Protein AF-X1MEH0-F1 (afdb_monomer_lite)

Secondary structure (DSSP, 8-state):
---HHHIIIIISSSS--TT--S--S-SSS-HHHHHHHHHEEEEEEEEE-SSEEEEEEE-HHHHH-SS-----EEEEEE--S--EEEEEEEEE-HHHHHHHTSHHHHHHHHHHHHHHHTTT-STT---EETTEEPPPP--PPP-BTTTTB--EEEEEEETTEEEEEEES--

Radius of gyration: 21.68 Å; chains: 1; bounding box: 62×46×56 Å

pLDDT: mean 83.17, std 11.79, range [48.69, 96.31]

Structure (mmCIF, N/CA/C/O backbone):
data_AF-X1MEH0-F1
#
_entry.id   AF-X1MEH0-F1
#
loop_
_atom_site.group_PDB
_atom_site.id
_atom_site.type_symbol
_atom_site.label_atom_id
_atom_site.label_alt_id
_atom_site.label_comp_id
_atom_site.label_asym_id
_atom_site.label_entity_id
_atom_site.label_seq_id
_atom_site.pdbx_PDB_ins_code
_atom_site.Cartn_x
_atom_site.Cartn_y
_atom_site.Cartn_z
_atom_site.occupancy
_atom_site.B_iso_or_equiv
_atom_site.auth_seq_id
_atom_site.auth_comp_id
_atom_site.auth_asym_id
_atom_site.auth_atom_id
_atom_site.pdbx_PDB_model_num
ATOM 1 N N . GLY A 1 1 ? 2.519 10.116 8.522 1.00 79.31 1 GLY A N 1
ATOM 2 C CA . GLY A 1 1 ? 1.199 9.503 8.331 1.00 79.31 1 GLY A CA 1
ATOM 3 C C . GLY A 1 1 ? 0.208 10.541 7.875 1.00 79.31 1 GLY A C 1
ATOM 4 O O . GLY A 1 1 ? 0.615 11.622 7.463 1.00 79.31 1 GLY A O 1
ATOM 5 N N . ILE A 1 2 ? -1.065 10.181 7.918 1.00 82.88 2 ILE A N 1
ATOM 6 C CA . ILE A 1 2 ? -2.208 11.027 7.577 1.00 82.88 2 ILE A CA 1
ATOM 7 C C . ILE A 1 2 ? -2.696 11.659 8.878 1.00 82.88 2 ILE A C 1
ATOM 9 O O . ILE A 1 2 ? -2.715 10.971 9.895 1.00 82.88 2 ILE A O 1
ATOM 13 N N . LYS A 1 3 ? -3.081 12.937 8.864 1.00 84.81 3 LYS A N 1
ATOM 14 C CA . LYS A 1 3 ? -3.707 13.560 10.037 1.00 84.81 3 LYS A CA 1
ATOM 15 C C . LYS A 1 3 ? -5.141 13.088 10.192 1.00 84.81 3 LYS A C 1
ATOM 17 O O . LYS A 1 3 ? -5.827 12.867 9.196 1.00 84.81 3 LYS A O 1
ATOM 22 N N . LYS A 1 4 ? -5.626 12.995 11.425 1.00 79.56 4 LYS A N 1
ATOM 23 C CA . LYS A 1 4 ? -6.988 12.535 11.718 1.00 79.56 4 LYS A CA 1
ATOM 24 C C . LYS A 1 4 ? -8.060 13.324 10.956 1.00 79.56 4 LYS A C 1
ATOM 26 O O . LYS A 1 4 ? -9.006 12.737 10.436 1.00 79.56 4 LYS A O 1
ATOM 31 N N . GLU A 1 5 ? -7.912 14.640 10.854 1.00 78.06 5 GLU A N 1
ATOM 32 C CA . GLU A 1 5 ? -8.873 15.511 10.168 1.00 78.06 5 GLU A CA 1
ATOM 33 C C . GLU A 1 5 ? -8.888 15.245 8.655 1.00 78.06 5 GLU A C 1
ATOM 35 O O . GLU A 1 5 ? -9.944 15.226 8.023 1.00 78.06 5 GLU A O 1
ATOM 40 N N . GLU A 1 6 ? -7.723 14.946 8.075 1.00 74.50 6 GLU A N 1
ATOM 41 C CA . GLU A 1 6 ? -7.579 14.678 6.642 1.00 74.50 6 GLU A CA 1
ATOM 42 C C . GLU A 1 6 ? -8.207 13.345 6.221 1.00 74.50 6 GLU A C 1
ATOM 44 O O . GLU A 1 6 ? -8.562 13.162 5.055 1.00 74.50 6 GLU A O 1
ATOM 49 N N . VAL A 1 7 ? -8.381 12.411 7.156 1.00 72.56 7 VAL A N 1
ATOM 50 C CA . VAL A 1 7 ? -8.967 11.091 6.897 1.00 72.56 7 VAL A CA 1
ATOM 51 C C . VAL A 1 7 ? -10.403 11.210 6.389 1.00 72.56 7 VAL A C 1
ATOM 53 O O . VAL A 1 7 ? -10.737 10.635 5.348 1.00 72.56 7 VAL A O 1
ATOM 56 N N . TYR A 1 8 ? -11.243 12.008 7.051 1.00 68.25 8 TYR A N 1
ATOM 57 C CA . TYR A 1 8 ? -12.612 12.242 6.582 1.00 68.25 8 TYR A CA 1
ATOM 58 C C . TYR A 1 8 ? -12.642 13.068 5.297 1.00 68.25 8 TYR A C 1
ATOM 60 O O . TYR A 1 8 ? -13.446 12.799 4.402 1.00 68.25 8 TYR A O 1
ATOM 68 N N . GLU A 1 9 ? -11.741 14.042 5.172 1.00 65.19 9 GLU A N 1
ATOM 69 C CA . GLU A 1 9 ? -11.741 14.973 4.045 1.00 65.19 9 GLU A CA 1
ATOM 70 C C . GLU A 1 9 ? -11.199 14.370 2.740 1.00 65.19 9 GLU A C 1
ATOM 72 O O . GLU A 1 9 ? -11.661 14.754 1.661 1.00 65.19 9 GLU A O 1
ATOM 77 N N . HIS A 1 10 ? -10.264 13.416 2.823 1.00 63.56 10 HIS A N 1
ATOM 78 C CA . HIS A 1 10 ? -9.515 12.899 1.671 1.00 63.56 10 HIS A CA 1
ATOM 79 C C . HIS A 1 10 ? -9.585 11.376 1.518 1.00 63.56 10 HIS A C 1
ATOM 81 O O . HIS A 1 10 ? -9.775 10.884 0.405 1.00 63.56 10 HIS A O 1
ATOM 87 N N . VAL A 1 11 ? -9.449 10.609 2.605 1.00 64.19 11 VAL A N 1
ATOM 88 C CA . VAL A 1 11 ? -9.441 9.134 2.532 1.00 64.19 11 VAL A CA 1
ATOM 89 C C . VAL A 1 11 ? -10.859 8.587 2.391 1.00 64.19 11 VAL A C 1
ATOM 91 O O . VAL A 1 11 ? -11.075 7.640 1.630 1.00 64.19 11 VAL A O 1
ATOM 94 N N . PHE A 1 12 ? -11.846 9.214 3.043 1.00 64.19 12 PHE A N 1
ATOM 95 C CA . PHE A 1 12 ? -13.236 8.739 3.090 1.00 64.19 12 PHE A CA 1
ATOM 96 C C . PHE A 1 12 ? -14.256 9.583 2.317 1.00 64.19 12 PHE A C 1
ATOM 98 O O . PHE A 1 12 ? -15.296 9.055 1.932 1.00 64.19 12 PHE A O 1
ATOM 105 N N . ARG A 1 13 ? -13.884 10.769 1.830 1.00 64.81 13 ARG A N 1
ATOM 106 C CA . ARG A 1 13 ? -14.675 11.498 0.826 1.00 64.81 13 ARG A CA 1
ATOM 107 C C . ARG A 1 13 ? -14.601 10.856 -0.565 1.00 64.81 13 ARG A C 1
ATOM 109 O O . ARG A 1 13 ? -13.533 10.424 -0.994 1.00 64.81 13 ARG A O 1
ATOM 116 N N . PHE A 1 14 ? -15.723 10.751 -1.278 1.00 57.44 14 PHE A N 1
ATOM 117 C CA . PHE A 1 14 ? -15.704 10.367 -2.694 1.00 57.44 14 PHE A CA 1
ATOM 118 C C . PHE A 1 14 ? -15.263 11.549 -3.557 1.00 57.44 14 PHE A C 1
ATOM 120 O O . PHE A 1 14 ? -15.880 12.612 -3.525 1.00 57.44 14 PHE A O 1
ATOM 127 N N . GLY A 1 15 ? -14.222 11.332 -4.362 1.00 52.69 15 GLY A N 1
ATOM 128 C CA . GLY A 1 15 ? -13.643 12.380 -5.194 1.00 52.69 15 GLY A CA 1
ATOM 129 C C . GLY A 1 15 ? -12.708 13.303 -4.414 1.00 52.69 15 GLY A C 1
ATOM 130 O O . GLY A 1 15 ? -12.719 13.359 -3.186 1.00 52.69 15 GLY A O 1
ATOM 131 N N . MET A 1 16 ? -11.869 14.021 -5.152 1.00 57.25 16 MET A N 1
ATOM 132 C CA . MET A 1 16 ? -10.909 14.964 -4.590 1.00 57.25 16 MET A CA 1
ATOM 133 C C . MET A 1 16 ? -11.532 16.372 -4.508 1.00 57.25 16 MET A C 1
ATOM 135 O O . MET A 1 16 ? -12.231 16.770 -5.445 1.00 57.25 16 MET A O 1
ATOM 139 N N . PRO A 1 17 ? -11.301 17.151 -3.433 1.00 59.19 17 PRO A N 1
ATOM 140 C CA . PRO A 1 17 ? -11.680 18.563 -3.396 1.00 59.19 17 PRO A CA 1
ATOM 141 C C . PRO A 1 17 ? -10.981 19.342 -4.522 1.00 59.19 17 PRO A C 1
ATOM 143 O O . PRO A 1 17 ? -9.825 19.064 -4.840 1.00 59.19 17 PRO A O 1
ATOM 146 N N . ALA A 1 18 ? -11.658 20.340 -5.099 1.00 54.00 18 ALA A N 1
ATOM 147 C CA . ALA A 1 18 ? -11.205 21.061 -6.297 1.00 54.00 18 ALA A CA 1
ATOM 148 C C . ALA A 1 18 ? -9.854 21.805 -6.159 1.00 54.00 18 ALA A C 1
ATOM 150 O O . ALA A 1 18 ? -9.284 22.210 -7.169 1.00 54.00 18 ALA A O 1
ATOM 151 N N . GLU A 1 19 ? -9.329 21.987 -4.942 1.00 54.56 19 GLU A N 1
ATOM 152 C CA . GLU A 1 19 ? -8.155 22.829 -4.652 1.00 54.56 19 GLU A CA 1
ATOM 153 C C . GLU A 1 19 ? -6.901 22.064 -4.195 1.00 54.56 19 GLU A C 1
ATOM 155 O O . GLU A 1 19 ? -6.063 22.591 -3.463 1.00 54.56 19 GLU A O 1
ATOM 160 N N . THR A 1 20 ? -6.711 20.822 -4.623 1.00 52.81 20 THR A N 1
ATOM 161 C CA . THR A 1 20 ? -5.464 20.097 -4.324 1.00 52.81 20 THR A CA 1
ATOM 162 C C . THR A 1 20 ? -4.320 20.650 -5.178 1.00 52.81 20 THR A C 1
ATOM 164 O O . THR A 1 20 ? -4.126 20.299 -6.340 1.00 52.81 20 THR A O 1
ATOM 167 N N . LYS A 1 21 ? -3.553 21.575 -4.593 1.00 48.69 21 LYS A N 1
ATOM 168 C CA . LYS A 1 21 ? -2.338 22.145 -5.187 1.00 48.69 21 LYS A CA 1
ATOM 169 C C . LYS A 1 21 ? -1.164 21.187 -4.984 1.00 48.69 21 LYS A C 1
ATOM 171 O O . LYS A 1 21 ? -0.570 21.147 -3.913 1.00 48.69 21 LYS A O 1
ATOM 176 N N . GLY A 1 22 ? -0.795 20.445 -6.024 1.00 55.44 22 GLY A N 1
ATOM 177 C CA . GLY A 1 22 ? 0.426 19.638 -6.034 1.00 55.44 22 GLY A CA 1
ATOM 178 C C . GLY A 1 22 ? 0.536 18.736 -7.261 1.00 55.44 22 GLY A C 1
ATOM 179 O O . GLY A 1 22 ? -0.468 18.330 -7.835 1.00 55.44 22 GLY A O 1
ATOM 180 N N . ARG A 1 23 ? 1.766 18.405 -7.672 1.00 58.09 23 ARG A N 1
ATOM 181 C CA . ARG A 1 23 ? 2.025 17.353 -8.670 1.00 58.09 23 ARG A CA 1
ATOM 182 C C . ARG A 1 23 ? 1.978 15.991 -7.969 1.00 58.09 23 ARG A C 1
ATOM 184 O O . ARG A 1 23 ? 3.020 15.440 -7.629 1.00 58.09 23 ARG A O 1
ATOM 191 N N . THR A 1 24 ? 0.778 15.490 -7.689 1.00 68.50 24 THR A N 1
ATOM 192 C CA . THR A 1 24 ? 0.558 14.173 -7.071 1.00 68.50 24 THR A CA 1
ATOM 193 C C . THR A 1 24 ? 0.039 13.170 -8.104 1.00 68.50 24 THR A C 1
ATOM 195 O O . THR A 1 24 ? -0.583 13.539 -9.096 1.00 68.50 24 THR A O 1
ATOM 198 N N . ILE A 1 25 ? 0.307 11.879 -7.884 1.00 71.69 25 ILE A N 1
ATOM 199 C CA . ILE A 1 25 ? -0.137 10.801 -8.789 1.00 71.69 25 ILE A CA 1
ATOM 200 C C . ILE A 1 25 ? -1.657 10.567 -8.661 1.00 71.69 25 ILE A C 1
ATOM 202 O O . ILE A 1 25 ? -2.337 10.228 -9.629 1.00 71.69 25 ILE A O 1
ATOM 206 N N . GLY A 1 26 ? -2.213 10.750 -7.461 1.00 66.88 26 GLY A N 1
ATOM 207 C CA . GLY A 1 26 ? -3.624 10.508 -7.164 1.00 66.88 26 GLY A CA 1
ATOM 208 C C . GLY A 1 26 ? -4.516 11.700 -7.501 1.00 66.88 26 GLY A C 1
ATOM 209 O O . GLY A 1 26 ? -4.781 12.517 -6.633 1.00 66.88 26 GLY A O 1
ATOM 210 N N . VAL A 1 27 ? -5.028 11.763 -8.732 1.00 63.38 27 VAL A N 1
ATOM 211 C CA . VAL A 1 27 ? -5.852 12.896 -9.208 1.00 63.38 27 VAL A CA 1
ATOM 212 C C . VAL A 1 27 ? -7.342 12.763 -8.850 1.00 63.38 27 VAL A C 1
ATOM 214 O O . VAL A 1 27 ? -8.070 13.746 -8.815 1.00 63.38 27 VAL A O 1
ATOM 217 N N . TYR A 1 28 ? -7.838 11.550 -8.587 1.00 64.25 28 TYR A N 1
ATOM 218 C CA . TYR A 1 28 ? -9.287 11.311 -8.461 1.00 64.25 28 TYR A CA 1
ATOM 219 C C . TYR A 1 28 ? -9.773 10.984 -7.043 1.00 64.25 28 TYR A C 1
ATOM 221 O O . TYR A 1 28 ? -10.978 10.938 -6.822 1.00 64.25 28 TYR A O 1
ATOM 229 N N . GLY A 1 29 ? -8.884 10.692 -6.089 1.00 67.00 29 GLY A N 1
ATOM 230 C CA . GLY A 1 29 ? -9.274 10.367 -4.703 1.00 67.00 29 GLY A CA 1
ATOM 231 C C . GLY A 1 29 ? -10.068 9.060 -4.505 1.00 67.00 29 GLY A C 1
ATOM 232 O O . GLY A 1 29 ? -10.487 8.751 -3.396 1.00 67.00 29 GLY A O 1
ATOM 233 N N . ILE A 1 30 ? -10.281 8.258 -5.557 1.00 75.94 30 ILE A N 1
ATOM 234 C CA . ILE A 1 30 ? -11.054 6.997 -5.487 1.00 75.94 30 ILE A CA 1
ATOM 235 C C . ILE A 1 30 ? -10.200 5.732 -5.631 1.00 75.94 30 ILE A C 1
ATOM 237 O O . ILE A 1 30 ? -10.705 4.628 -5.434 1.00 75.94 30 ILE A O 1
ATOM 241 N N . GLY A 1 31 ? -8.924 5.873 -6.006 1.00 82.25 31 GLY A N 1
ATOM 242 C CA . GLY A 1 31 ? -8.049 4.742 -6.331 1.00 82.25 31 GLY A CA 1
ATOM 243 C C . GLY A 1 31 ? -7.876 3.780 -5.159 1.00 82.25 31 GLY A C 1
ATOM 244 O O . GLY A 1 31 ? -8.110 2.585 -5.316 1.00 82.25 31 GLY A O 1
ATOM 245 N N . LEU A 1 32 ? -7.565 4.324 -3.977 1.00 85.88 32 LEU A N 1
ATOM 246 C CA . LEU A 1 32 ? -7.383 3.534 -2.763 1.00 85.88 32 LEU A CA 1
ATOM 247 C C . LEU A 1 32 ? -8.647 2.740 -2.410 1.00 85.88 32 LEU A C 1
ATOM 249 O O . LEU A 1 32 ? -8.590 1.521 -2.305 1.00 85.88 32 LEU A O 1
ATOM 253 N N . LYS A 1 33 ? -9.796 3.419 -2.308 1.00 83.38 33 LYS A N 1
ATOM 254 C CA . LYS A 1 33 ? -11.090 2.802 -1.970 1.00 83.38 33 LYS A CA 1
ATOM 255 C C . LYS A 1 33 ? -11.446 1.666 -2.927 1.00 83.38 33 LYS A C 1
ATOM 257 O O . LYS A 1 33 ? -11.781 0.565 -2.509 1.00 83.38 33 LYS A O 1
ATOM 262 N N . ARG A 1 34 ? -11.343 1.920 -4.23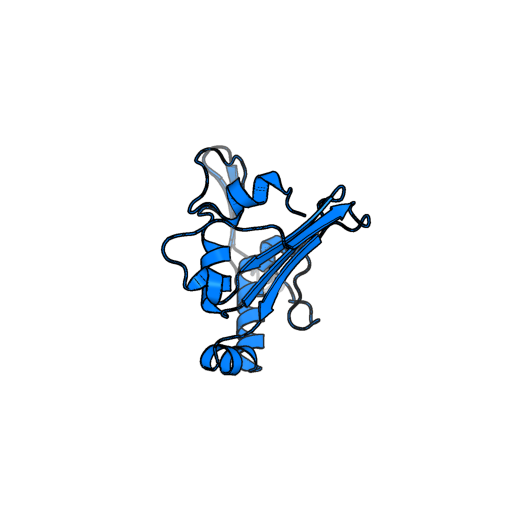7 1.00 84.88 34 ARG A N 1
ATOM 263 C CA . ARG A 1 34 ? -11.656 0.911 -5.258 1.00 84.88 34 ARG A CA 1
ATOM 264 C C . ARG A 1 34 ? -10.736 -0.300 -5.175 1.00 84.88 34 ARG A C 1
ATOM 266 O O . ARG A 1 34 ? -11.179 -1.385 -5.529 1.00 84.88 34 ARG A O 1
ATOM 273 N N . ALA A 1 35 ? -9.480 -0.113 -4.773 1.00 89.56 35 ALA A N 1
ATOM 274 C CA . ALA A 1 35 ? -8.542 -1.211 -4.603 1.00 89.56 35 ALA A CA 1
ATOM 275 C C . ALA A 1 35 ? -8.904 -2.049 -3.370 1.00 89.56 35 ALA A C 1
ATOM 277 O O . ALA A 1 35 ? -9.175 -3.236 -3.515 1.00 89.56 35 ALA A O 1
ATOM 278 N N . ILE A 1 36 ? -8.995 -1.434 -2.187 1.00 91.00 36 ILE A N 1
ATOM 279 C CA . ILE A 1 36 ? -9.230 -2.159 -0.926 1.00 91.00 36 ILE A CA 1
ATOM 280 C C . ILE A 1 36 ? -10.575 -2.902 -0.919 1.00 91.00 36 ILE A C 1
ATOM 282 O O . ILE A 1 36 ? -10.599 -4.081 -0.579 1.00 91.00 36 ILE A O 1
ATOM 286 N N . PHE A 1 37 ? -11.656 -2.288 -1.420 1.00 89.50 37 PHE A N 1
ATOM 287 C CA . PHE A 1 37 ? -12.977 -2.934 -1.501 1.00 89.50 37 PHE A CA 1
ATOM 288 C C . PHE A 1 37 ? -13.058 -4.049 -2.550 1.00 89.50 37 PHE A C 1
ATOM 290 O O . PHE A 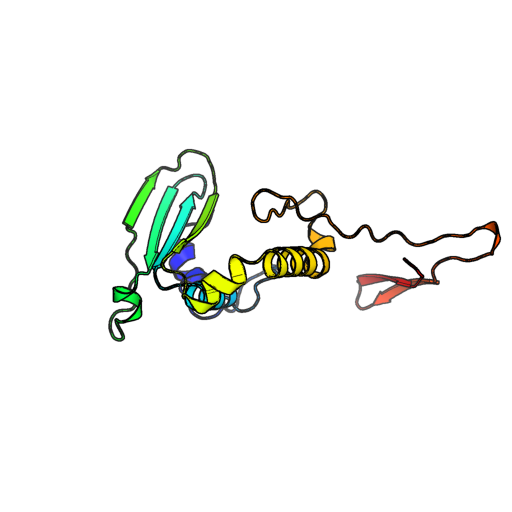1 37 ? -13.974 -4.864 -2.518 1.00 89.50 37 PHE A O 1
ATOM 297 N N . LYS A 1 38 ? -12.124 -4.093 -3.507 1.00 92.12 38 LYS A N 1
ATOM 298 C CA . LYS A 1 38 ? -12.031 -5.202 -4.466 1.00 92.12 38 LYS A CA 1
ATOM 299 C C . LYS A 1 38 ? -11.225 -6.384 -3.940 1.00 92.12 38 LYS A C 1
ATOM 301 O O . LYS A 1 38 ? -11.307 -7.454 -4.537 1.00 92.12 38 LYS A O 1
ATOM 306 N N . LEU A 1 39 ? -10.428 -6.188 -2.891 1.00 94.50 39 LEU A N 1
ATOM 307 C CA . LEU A 1 39 ? -9.544 -7.218 -2.355 1.00 94.50 39 LEU A CA 1
ATOM 308 C C . LEU A 1 39 ? -10.255 -8.090 -1.317 1.00 94.50 39 LEU A C 1
ATOM 310 O O . LEU A 1 39 ? -10.185 -9.312 -1.422 1.00 94.50 39 LEU A O 1
ATOM 314 N N . GLY A 1 40 ? -10.952 -7.490 -0.352 1.00 94.00 40 GLY A N 1
ATOM 315 C CA . GLY A 1 40 ? -11.596 -8.228 0.735 1.00 94.00 40 GLY A CA 1
ATOM 316 C C . GLY A 1 40 ? -12.661 -7.425 1.474 1.00 94.00 40 GLY A C 1
ATOM 317 O O . GLY A 1 40 ? -12.933 -6.272 1.135 1.00 94.00 40 GLY A O 1
ATOM 318 N N . GLU A 1 41 ? -13.267 -8.064 2.474 1.00 94.00 41 GLU A N 1
ATOM 319 C CA . GLU A 1 41 ? -14.424 -7.531 3.214 1.00 94.00 41 GLU A CA 1
ATOM 320 C C . GLU A 1 41 ? -14.060 -6.873 4.555 1.00 94.00 41 GLU A C 1
ATOM 322 O O . GLU A 1 41 ? -14.923 -6.281 5.198 1.00 94.00 41 GLU A O 1
ATOM 327 N N . ASN A 1 42 ? -12.800 -6.963 4.987 1.00 94.06 42 ASN A N 1
ATOM 328 C CA . ASN A 1 42 ? -12.363 -6.439 6.277 1.00 94.06 42 ASN A CA 1
ATOM 329 C C . ASN A 1 42 ? -11.075 -5.629 6.108 1.00 94.06 42 ASN A C 1
ATOM 331 O O . ASN A 1 42 ? -10.057 -6.130 5.629 1.00 94.06 42 ASN A O 1
ATOM 335 N N . ILE A 1 43 ? -11.137 -4.343 6.438 1.00 94.44 43 ILE A N 1
ATOM 336 C CA . ILE A 1 43 ? -10.083 -3.370 6.167 1.00 94.44 43 ILE A CA 1
ATOM 337 C C . ILE A 1 43 ? -9.760 -2.622 7.454 1.00 94.44 43 ILE A C 1
ATOM 339 O O . ILE A 1 43 ? -10.633 -2.016 8.069 1.00 94.44 43 ILE A O 1
ATOM 343 N N . LEU A 1 44 ? -8.482 -2.602 7.815 1.00 93.69 44 LEU A N 1
ATOM 344 C CA . LEU A 1 44 ? -7.944 -1.814 8.915 1.00 93.69 44 LEU A CA 1
ATOM 345 C C . LEU A 1 44 ? -6.967 -0.778 8.361 1.00 93.69 44 LEU A C 1
ATOM 347 O O . LEU A 1 44 ? -5.976 -1.128 7.715 1.00 93.69 44 LEU A O 1
ATOM 351 N N . ILE A 1 45 ? -7.241 0.495 8.629 1.00 92.25 45 ILE A N 1
ATOM 352 C CA . ILE A 1 45 ? -6.348 1.608 8.313 1.00 92.25 45 ILE A CA 1
ATOM 353 C C . ILE A 1 45 ? -5.767 2.124 9.619 1.00 92.25 45 ILE A C 1
ATOM 355 O O . ILE A 1 45 ? -6.506 2.557 10.497 1.00 92.25 45 ILE A O 1
ATOM 359 N N . GLU A 1 46 ? -4.447 2.099 9.726 1.00 93.25 46 GLU A N 1
ATOM 360 C CA . GLU A 1 46 ? -3.689 2.627 10.855 1.00 93.25 46 GLU A CA 1
ATOM 361 C C . GLU A 1 46 ? -2.817 3.773 10.353 1.00 93.25 46 GLU A C 1
ATOM 363 O O . GLU A 1 46 ? -2.146 3.646 9.322 1.00 93.25 46 GLU A O 1
ATOM 368 N N . SER A 1 47 ? -2.782 4.890 11.073 1.00 92.56 47 SER A N 1
ATOM 369 C CA . SER A 1 47 ? -1.836 5.952 10.758 1.00 92.56 47 SER A CA 1
ATOM 370 C C . SER A 1 47 ? -1.281 6.616 12.004 1.00 92.56 47 SER A C 1
ATOM 372 O O . SER A 1 47 ? -1.998 6.859 12.964 1.00 92.56 47 SER A O 1
ATOM 374 N N . ASP A 1 48 ? 0.011 6.924 11.936 1.00 93.31 48 ASP A N 1
ATOM 375 C CA . ASP A 1 48 ? 0.747 7.751 12.883 1.00 93.31 48 ASP A CA 1
ATOM 376 C C . ASP A 1 48 ? 1.315 8.953 12.109 1.00 93.31 48 ASP A C 1
ATOM 378 O O . ASP A 1 48 ? 2.035 8.778 11.111 1.00 93.31 48 ASP A O 1
ATOM 382 N N . ASP A 1 49 ? 0.965 10.173 12.500 1.00 90.75 49 ASP A N 1
ATOM 383 C CA . ASP A 1 49 ? 1.471 11.397 11.866 1.00 90.75 49 ASP A CA 1
ATOM 384 C C . ASP A 1 49 ? 2.722 11.981 12.548 1.00 90.75 49 ASP A C 1
ATOM 386 O O . ASP A 1 49 ? 3.317 12.921 12.023 1.00 90.75 49 ASP A O 1
ATOM 390 N N . GLY A 1 50 ? 3.182 11.363 13.639 1.00 91.50 50 GLY A N 1
ATOM 391 C CA . GLY A 1 50 ? 4.270 11.836 14.495 1.00 91.50 50 GLY A CA 1
ATOM 392 C C . GLY A 1 50 ? 3.796 12.545 15.767 1.00 91.50 50 GLY A C 1
ATOM 393 O O . GLY A 1 50 ? 4.592 12.710 16.692 1.00 91.50 50 GLY A O 1
ATOM 394 N N . GLU A 1 51 ? 2.516 12.912 15.851 1.00 90.81 51 GLU A N 1
ATOM 395 C CA . GLU A 1 51 ? 1.886 13.523 17.027 1.00 90.81 51 GLU A CA 1
ATOM 396 C C . GLU A 1 51 ? 0.779 12.620 17.588 1.00 90.81 51 GLU A C 1
ATOM 398 O O . GLU A 1 51 ? 0.755 12.326 18.790 1.00 90.81 51 GLU A O 1
ATOM 403 N N . GLU A 1 52 ? -0.067 12.089 16.710 1.00 91.25 52 GLU A N 1
ATOM 404 C CA . GLU A 1 52 ? -1.200 11.228 17.028 1.00 91.25 52 GLU A CA 1
ATOM 405 C C . GLU A 1 52 ? -1.171 9.929 16.214 1.00 91.25 52 GLU A C 1
ATOM 407 O O . GLU A 1 52 ? -0.712 9.867 15.072 1.00 91.25 52 GLU A O 1
ATOM 412 N N . PHE A 1 53 ? -1.683 8.871 16.836 1.00 92.56 53 PHE A N 1
ATOM 413 C CA . PHE A 1 53 ? -1.970 7.591 16.211 1.00 92.56 53 PHE A CA 1
ATOM 414 C C . PHE A 1 53 ? -3.478 7.364 16.210 1.00 92.56 53 PHE A C 1
ATOM 416 O O . PHE A 1 53 ? -4.136 7.542 17.238 1.00 92.56 53 PHE A O 1
ATOM 423 N N . PHE A 1 54 ? -4.019 6.894 15.091 1.00 91.88 54 PHE A N 1
ATOM 424 C CA . PHE A 1 54 ? -5.393 6.412 15.036 1.00 91.88 54 PHE A CA 1
ATOM 425 C C . PHE A 1 54 ? -5.522 5.134 14.210 1.00 91.88 54 PHE A C 1
ATOM 427 O O . PHE A 1 54 ? -4.686 4.826 13.352 1.00 91.88 54 PHE A O 1
ATOM 434 N N . SER A 1 55 ? -6.635 4.432 14.422 1.00 92.38 55 SER A N 1
ATOM 435 C CA . SER A 1 55 ? -7.079 3.357 13.540 1.00 92.38 55 SER A CA 1
ATOM 436 C C . SER A 1 55 ? -8.565 3.456 13.204 1.00 92.38 55 SER A C 1
ATOM 438 O O . SER A 1 55 ? -9.381 3.830 14.047 1.00 92.38 55 SER A O 1
ATOM 440 N N . VAL A 1 56 ? -8.914 3.094 11.971 1.00 90.62 56 VAL A N 1
ATOM 441 C CA . VAL A 1 56 ? -10.292 2.987 11.471 1.00 90.62 56 VAL A CA 1
ATOM 442 C C . VAL A 1 56 ? -10.476 1.601 10.873 1.00 90.62 56 VAL A C 1
ATOM 444 O O . VAL A 1 56 ? -9.620 1.140 10.110 1.00 90.62 56 VAL A O 1
ATOM 447 N N . ARG A 1 57 ? -11.596 0.954 11.195 1.00 91.12 57 ARG A N 1
ATOM 448 C CA . ARG A 1 57 ? -11.972 -0.335 10.619 1.00 91.12 57 ARG A CA 1
ATOM 449 C C . ARG A 1 57 ? -13.207 -0.199 9.747 1.00 91.12 57 ARG A C 1
ATOM 451 O O . ARG A 1 57 ? -14.155 0.486 10.108 1.00 91.12 57 ARG A O 1
ATOM 458 N N . ILE A 1 58 ? -13.173 -0.886 8.614 1.00 89.56 58 ILE A N 1
ATOM 459 C CA . ILE A 1 58 ? -14.320 -1.111 7.744 1.00 89.56 58 ILE A CA 1
ATOM 460 C C . ILE A 1 58 ? -14.508 -2.618 7.666 1.00 89.56 58 ILE A C 1
ATOM 462 O O . ILE A 1 58 ? -13.680 -3.310 7.075 1.00 89.56 58 ILE A O 1
ATOM 466 N N . ASP A 1 59 ? -15.561 -3.120 8.297 1.00 90.38 59 ASP A N 1
ATOM 467 C CA . ASP A 1 59 ? -15.900 -4.537 8.286 1.00 90.38 59 ASP A CA 1
ATOM 468 C C . ASP A 1 59 ? -17.110 -4.819 7.383 1.00 90.38 59 ASP A C 1
ATOM 470 O O . ASP A 1 59 ? -17.735 -3.921 6.808 1.00 90.38 59 ASP A O 1
ATOM 474 N N . LYS A 1 60 ? -17.461 -6.100 7.272 1.00 86.12 60 LYS A N 1
ATOM 475 C CA . LYS A 1 60 ? -18.603 -6.561 6.482 1.00 86.12 60 LYS A CA 1
ATOM 476 C C . LYS A 1 60 ? -19.934 -5.944 6.925 1.00 86.12 60 LYS A C 1
ATOM 478 O O . LYS A 1 60 ? -20.815 -5.770 6.088 1.00 86.12 60 LYS A O 1
ATOM 483 N N . ASN A 1 61 ? -20.099 -5.646 8.216 1.00 86.50 61 ASN A N 1
ATOM 484 C CA . ASN A 1 61 ? -21.341 -5.066 8.723 1.00 86.50 61 ASN A CA 1
ATOM 485 C C . ASN A 1 61 ? -21.477 -3.629 8.235 1.00 86.50 61 ASN A C 1
ATOM 487 O O . ASN A 1 61 ? -22.524 -3.271 7.709 1.00 86.50 61 ASN A O 1
ATOM 491 N N . TRP A 1 62 ? -20.397 -2.853 8.332 1.00 87.25 62 TRP A N 1
ATOM 492 C CA . TRP A 1 62 ? -20.352 -1.496 7.802 1.00 87.25 62 TRP A CA 1
ATOM 493 C C . TRP A 1 62 ? -20.600 -1.472 6.289 1.00 87.25 62 TRP A C 1
ATOM 495 O O . TRP A 1 62 ? -21.391 -0.678 5.800 1.00 87.25 62 TRP A O 1
ATOM 505 N N . LEU A 1 63 ? -19.986 -2.392 5.534 1.00 79.62 63 LEU A N 1
ATOM 506 C CA . LEU A 1 63 ? -20.195 -2.494 4.081 1.00 79.62 63 LEU A CA 1
ATOM 507 C C . LEU A 1 63 ? -21.637 -2.849 3.684 1.00 79.62 63 LEU A C 1
ATOM 509 O O . LEU A 1 63 ? -22.036 -2.568 2.554 1.00 79.62 63 LEU A O 1
ATOM 513 N N . ALA A 1 64 ? -22.384 -3.508 4.571 1.00 83.06 64 ALA A N 1
ATOM 514 C CA . ALA A 1 64 ? -23.772 -3.900 4.348 1.00 83.06 64 ALA A CA 1
ATOM 515 C C . ALA A 1 64 ? -24.784 -2.835 4.808 1.00 83.06 64 ALA A C 1
ATOM 517 O O . ALA A 1 64 ? -25.971 -2.973 4.509 1.00 83.06 64 ALA A O 1
ATOM 518 N N . ASP A 1 65 ? -24.340 -1.809 5.537 1.00 82.81 65 ASP A N 1
ATOM 519 C CA . ASP A 1 65 ? -25.197 -0.731 6.018 1.00 82.81 65 ASP A CA 1
ATOM 520 C C . ASP A 1 65 ? -25.403 0.314 4.910 1.00 82.81 65 ASP A C 1
ATOM 522 O O . ASP A 1 65 ? -24.522 1.106 4.578 1.00 82.81 65 ASP A O 1
ATOM 526 N N . GLU A 1 66 ? -26.582 0.291 4.286 1.00 77.38 66 GLU A N 1
ATOM 527 C CA . GLU A 1 66 ? -26.931 1.243 3.228 1.00 77.38 66 GLU A CA 1
ATOM 528 C C . GLU A 1 66 ? -27.331 2.622 3.781 1.00 77.38 66 GLU A C 1
ATOM 530 O O . GLU A 1 66 ? -27.335 3.604 3.029 1.00 77.38 66 GLU A O 1
ATOM 535 N N . GLU A 1 67 ? -27.652 2.717 5.075 1.00 78.12 67 GLU A N 1
ATOM 536 C CA . GLU A 1 67 ? -28.218 3.916 5.700 1.00 78.12 67 GLU A CA 1
ATOM 537 C C . GLU A 1 67 ? -27.186 4.697 6.522 1.00 78.12 67 GLU A C 1
ATOM 539 O O . GLU A 1 67 ? -27.228 5.931 6.538 1.00 78.12 67 GLU A O 1
ATOM 544 N N . ASN A 1 68 ? -26.240 4.008 7.164 1.00 74.25 68 ASN A N 1
ATOM 545 C CA . ASN A 1 68 ? -25.218 4.617 8.004 1.00 74.25 68 ASN A CA 1
ATOM 546 C C . ASN A 1 68 ? -23.810 4.438 7.421 1.00 74.25 68 ASN A C 1
ATOM 548 O O . ASN A 1 68 ? -23.211 3.370 7.472 1.00 74.25 68 ASN A O 1
ATOM 552 N N . TRP A 1 69 ? -23.262 5.541 6.914 1.00 70.88 69 TRP A N 1
ATOM 553 C CA . TRP A 1 69 ? -21.923 5.604 6.324 1.00 70.88 69 TRP A CA 1
ATOM 554 C C . TRP A 1 69 ? -20.901 6.281 7.251 1.00 70.88 69 TRP A C 1
ATOM 556 O O . TRP A 1 69 ? -19.833 6.702 6.795 1.00 70.88 69 TRP A O 1
ATOM 566 N N . GLU A 1 70 ? -21.217 6.441 8.539 1.00 74.00 70 GLU A N 1
ATOM 567 C CA . GLU A 1 70 ? -20.289 7.015 9.514 1.00 74.00 70 GLU A CA 1
ATOM 568 C C . GLU A 1 70 ? -19.198 6.006 9.886 1.00 74.00 70 GLU A C 1
ATOM 570 O O . GLU A 1 70 ? -19.447 4.811 10.034 1.00 74.00 70 GLU A O 1
ATOM 575 N N . LEU A 1 71 ? -17.959 6.488 9.994 1.00 74.88 71 LEU A N 1
ATOM 576 C CA . LEU A 1 71 ? -16.802 5.684 10.380 1.00 74.88 71 LEU A CA 1
ATOM 577 C C . LEU A 1 71 ? -16.301 6.136 11.741 1.00 74.88 71 LEU A C 1
ATOM 579 O O . LEU A 1 71 ? -15.924 7.300 11.909 1.00 74.88 71 LEU A O 1
ATOM 583 N N . ASP A 1 72 ? -16.236 5.187 12.667 1.00 79.56 72 ASP A N 1
ATOM 584 C CA . ASP A 1 72 ? -15.699 5.395 14.002 1.00 79.56 72 ASP A CA 1
ATOM 585 C C . ASP A 1 72 ? -14.205 5.062 14.056 1.00 79.56 72 ASP A C 1
ATOM 587 O O . ASP A 1 72 ? -13.718 4.101 13.452 1.00 79.56 72 ASP A O 1
ATOM 591 N N . PHE A 1 73 ? -13.458 5.853 14.827 1.00 83.06 73 PHE A N 1
ATOM 592 C CA . PHE A 1 73 ? -12.084 5.500 15.169 1.00 83.06 73 PHE A CA 1
ATOM 593 C C . PHE A 1 73 ? -12.089 4.427 16.254 1.00 83.06 73 PHE A C 1
ATOM 595 O O . PHE A 1 73 ? -12.571 4.669 17.362 1.00 83.06 73 PHE A O 1
ATOM 602 N N . GLU A 1 74 ? -11.487 3.276 15.968 1.00 82.88 74 GLU A N 1
ATOM 603 C CA . GLU A 1 74 ? -11.333 2.199 16.952 1.00 82.88 74 GLU A CA 1
ATOM 604 C C . GLU A 1 74 ? -10.309 2.557 18.036 1.00 82.88 74 GLU A C 1
ATOM 606 O O . GLU A 1 74 ? -10.445 2.150 19.188 1.00 82.88 74 GLU A O 1
ATOM 611 N N . CYS A 1 75 ? -9.270 3.308 17.667 1.00 82.69 75 CYS A N 1
ATOM 612 C CA . CYS A 1 75 ? -8.185 3.685 18.561 1.00 82.69 75 CYS A CA 1
ATOM 613 C C . CYS A 1 75 ? -7.723 5.110 18.268 1.00 82.69 75 CYS A C 1
ATOM 615 O O . CYS A 1 75 ? -7.663 5.521 17.107 1.00 82.69 75 CYS A O 1
ATOM 617 N N . GLN A 1 76 ? -7.401 5.845 19.332 1.00 85.81 76 GLN A N 1
ATOM 618 C CA . GLN A 1 76 ? -6.811 7.179 19.290 1.00 85.81 76 GLN A CA 1
ATOM 619 C C . GLN A 1 76 ? -5.807 7.289 20.438 1.00 85.81 76 GLN A C 1
ATOM 621 O O . GLN A 1 76 ? -6.181 7.294 21.613 1.00 85.81 76 GLN A O 1
ATOM 626 N N . GLU A 1 77 ? -4.527 7.346 20.097 1.00 89.62 77 GLU A N 1
ATOM 627 C CA . GLU A 1 77 ? -3.418 7.411 21.045 1.00 89.62 77 GLU A CA 1
ATOM 628 C C . GLU A 1 77 ? -2.449 8.525 20.645 1.00 89.62 77 GLU A C 1
ATOM 630 O O . GLU A 1 77 ? -2.474 9.036 19.527 1.00 89.62 77 GLU A O 1
ATOM 635 N N . LYS A 1 78 ? -1.547 8.895 21.557 1.00 89.69 78 LYS A N 1
ATOM 636 C CA . LYS A 1 78 ? -0.386 9.699 21.167 1.00 89.69 78 LYS A CA 1
ATOM 637 C C . LYS A 1 78 ? 0.542 8.869 20.287 1.00 89.69 78 LYS A C 1
ATOM 639 O O . LYS A 1 78 ? 0.709 7.672 20.527 1.00 89.69 78 LYS A O 1
ATOM 644 N N . SER A 1 79 ? 1.183 9.531 19.330 1.00 90.69 79 SER A N 1
ATOM 645 C CA . SER A 1 79 ? 2.197 8.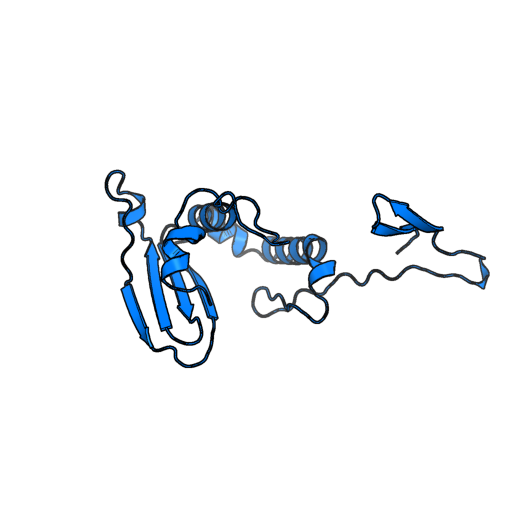920 18.477 1.00 90.69 79 SER A CA 1
ATOM 646 C C . SER A 1 79 ? 3.281 8.225 19.302 1.00 90.69 79 SER A C 1
ATOM 648 O O . SER A 1 79 ? 3.702 8.699 20.365 1.00 90.69 79 SER A O 1
ATOM 650 N N . LYS A 1 80 ? 3.785 7.109 18.768 1.00 85.31 80 LYS A N 1
ATOM 651 C CA . LYS A 1 80 ? 4.965 6.412 19.310 1.00 85.31 80 LYS A CA 1
ATOM 652 C C . LYS A 1 80 ? 6.276 6.957 18.726 1.00 85.31 80 LYS A C 1
ATOM 654 O O . LYS A 1 80 ? 7.334 6.371 18.943 1.00 85.31 80 LYS A O 1
ATOM 659 N N . GLY A 1 81 ? 6.217 8.073 17.996 1.00 85.56 81 GLY A N 1
ATOM 660 C CA . GLY A 1 81 ? 7.361 8.732 17.364 1.00 85.56 81 GLY A CA 1
ATOM 661 C C . GLY A 1 81 ? 7.832 8.047 16.082 1.00 85.56 81 GLY A C 1
ATOM 662 O O . GLY A 1 81 ? 8.981 8.216 15.685 1.00 85.56 81 GLY A O 1
ATOM 663 N N . SER A 1 82 ? 6.982 7.236 15.449 1.00 87.94 82 SER A N 1
ATOM 664 C CA . SER A 1 82 ? 7.300 6.509 14.213 1.00 87.94 82 SER A CA 1
ATOM 665 C C . SER A 1 82 ? 6.186 6.723 13.189 1.00 87.94 82 SER A C 1
ATOM 667 O O . SER A 1 82 ? 5.275 5.898 13.110 1.00 87.94 82 SER A O 1
ATOM 669 N N . PRO A 1 83 ? 6.234 7.826 12.415 1.00 92.38 83 PRO A N 1
ATOM 670 C CA . PRO A 1 83 ? 5.189 8.145 11.455 1.00 92.38 83 PRO A CA 1
ATOM 671 C C . PRO A 1 83 ? 4.994 7.016 10.443 1.00 92.38 83 PRO A C 1
ATOM 673 O O . PRO A 1 83 ? 5.948 6.562 9.811 1.00 92.38 83 PRO A O 1
ATOM 676 N N . LEU A 1 84 ? 3.749 6.589 10.259 1.00 93.56 84 LEU A N 1
ATOM 677 C CA . LEU A 1 84 ? 3.402 5.491 9.363 1.00 93.56 84 LEU A CA 1
ATOM 678 C C . LEU A 1 84 ? 1.979 5.627 8.832 1.00 93.56 84 LEU A C 1
ATOM 680 O O . LEU A 1 84 ? 1.134 6.320 9.403 1.00 93.56 84 LEU A O 1
ATOM 684 N N . THR A 1 85 ? 1.714 4.922 7.743 1.00 92.94 85 THR A N 1
ATOM 685 C CA . THR A 1 85 ? 0.361 4.599 7.300 1.00 92.94 85 THR A CA 1
ATOM 686 C C . THR A 1 85 ? 0.377 3.141 6.880 1.00 92.94 85 THR A C 1
ATOM 688 O O . THR A 1 85 ? 1.165 2.755 6.017 1.00 92.94 85 THR A O 1
ATOM 691 N N . ARG A 1 86 ? -0.464 2.323 7.507 1.00 94.50 86 ARG A N 1
ATOM 692 C CA . ARG A 1 86 ? -0.623 0.907 7.190 1.00 94.50 86 ARG A CA 1
ATOM 693 C C . ARG A 1 86 ? -2.070 0.646 6.820 1.00 94.50 86 ARG A C 1
ATOM 695 O O . ARG A 1 86 ? -2.987 1.086 7.502 1.00 94.50 86 ARG A O 1
ATOM 702 N N . ILE A 1 87 ? -2.252 -0.084 5.730 1.00 94.38 87 ILE A N 1
ATOM 703 C CA . ILE A 1 87 ? -3.559 -0.528 5.267 1.00 94.38 87 ILE A CA 1
ATOM 704 C C . ILE A 1 87 ? -3.498 -2.042 5.200 1.00 94.38 87 ILE A C 1
ATOM 706 O O . ILE A 1 87 ? -2.718 -2.602 4.432 1.00 94.38 87 ILE A O 1
ATOM 710 N N . THR A 1 88 ? -4.305 -2.685 6.029 1.00 96.31 88 THR A N 1
ATOM 711 C CA . THR A 1 88 ? -4.398 -4.137 6.109 1.00 96.31 88 THR A CA 1
ATOM 712 C C . THR A 1 88 ? -5.759 -4.544 5.578 1.00 96.31 88 THR A C 1
ATOM 714 O O . THR A 1 88 ? -6.774 -4.060 6.068 1.00 96.31 88 THR A O 1
ATOM 717 N N . VAL A 1 89 ? -5.782 -5.426 4.582 1.00 95.56 89 VAL A N 1
ATOM 718 C CA . VAL A 1 89 ? -7.017 -6.037 4.086 1.00 95.56 89 VAL A CA 1
ATOM 719 C C . VAL A 1 89 ? -6.982 -7.516 4.444 1.00 95.56 89 VAL A C 1
ATOM 721 O O . VAL A 1 89 ? -6.046 -8.228 4.081 1.00 95.56 89 VAL A O 1
ATOM 724 N N . THR A 1 90 ? -7.985 -7.967 5.181 1.00 95.88 90 THR A N 1
ATOM 725 C CA . THR A 1 90 ? -8.225 -9.364 5.547 1.00 95.88 90 THR A CA 1
ATOM 726 C C . THR A 1 90 ? -9.538 -9.833 4.927 1.00 95.88 90 THR A C 1
ATOM 728 O O . THR A 1 90 ? -10.225 -9.071 4.247 1.00 95.88 90 THR A O 1
ATOM 731 N N . GLU A 1 91 ? -9.866 -11.118 5.104 1.00 95.38 91 GLU A N 1
ATOM 732 C CA . GLU A 1 91 ? -11.060 -11.718 4.484 1.00 95.38 91 GLU A CA 1
ATOM 733 C C . GLU A 1 91 ? -11.064 -11.489 2.963 1.00 95.38 91 GLU A C 1
ATOM 735 O O . GLU A 1 91 ? -12.041 -11.041 2.364 1.00 95.38 91 GLU A O 1
ATOM 740 N N . ILE A 1 92 ? -9.904 -11.755 2.348 1.00 96.31 92 ILE A N 1
ATOM 741 C CA . ILE A 1 92 ? -9.691 -11.627 0.907 1.00 96.31 92 ILE A CA 1
ATOM 742 C C . ILE A 1 92 ? -10.643 -12.570 0.173 1.00 96.31 92 ILE A C 1
ATOM 744 O O . ILE A 1 92 ? -10.772 -13.742 0.542 1.00 96.31 92 ILE A O 1
ATOM 748 N N . PHE A 1 93 ? -11.278 -12.077 -0.891 1.00 95.50 93 PHE A N 1
ATOM 749 C CA . PHE A 1 93 ? -12.196 -12.891 -1.683 1.00 95.50 93 PHE A CA 1
ATOM 750 C C . PHE A 1 93 ? -11.482 -14.138 -2.233 1.00 95.50 93 PHE A C 1
ATOM 752 O O . PHE A 1 93 ? -10.376 -14.006 -2.760 1.00 95.50 93 PHE A O 1
ATOM 759 N N . PRO A 1 94 ? -12.081 -15.345 -2.169 1.00 95.62 94 PRO A N 1
ATOM 760 C CA . PRO A 1 94 ? -11.375 -16.593 -2.480 1.00 95.62 94 PRO A CA 1
ATOM 761 C C . PRO A 1 94 ? -10.688 -16.624 -3.852 1.00 95.62 94 PRO A C 1
ATOM 763 O O . PRO A 1 94 ? -9.551 -17.073 -3.963 1.00 95.62 94 PRO A O 1
ATOM 766 N N . ASN A 1 95 ? -11.345 -16.094 -4.886 1.00 93.69 95 ASN A N 1
ATOM 767 C CA . ASN A 1 95 ? -10.789 -16.011 -6.239 1.00 93.69 95 ASN A CA 1
ATOM 768 C C . ASN A 1 95 ? -9.598 -15.043 -6.332 1.00 93.69 95 ASN A C 1
ATOM 770 O O . ASN A 1 95 ? -8.681 -15.271 -7.113 1.00 93.69 95 ASN A O 1
ATOM 774 N N . ILE A 1 96 ? -9.607 -13.970 -5.536 1.00 95.31 96 ILE A N 1
ATOM 775 C CA . ILE A 1 96 ? -8.498 -13.016 -5.456 1.00 95.31 96 ILE A CA 1
ATOM 776 C C . ILE A 1 96 ? -7.347 -13.628 -4.659 1.00 95.31 96 ILE A C 1
ATOM 778 O O . ILE A 1 96 ? -6.201 -13.510 -5.075 1.00 95.31 96 ILE A O 1
ATOM 782 N N . ALA A 1 97 ? -7.642 -14.322 -3.557 1.00 95.81 97 ALA A N 1
ATOM 783 C CA . ALA A 1 97 ? -6.647 -14.995 -2.725 1.00 95.81 97 ALA A CA 1
ATOM 784 C C . ALA A 1 97 ? -5.829 -16.026 -3.523 1.00 95.81 97 ALA A C 1
ATOM 786 O O . ALA A 1 97 ? -4.606 -16.079 -3.391 1.00 95.81 97 ALA A O 1
ATOM 787 N N . GLU A 1 98 ? -6.492 -16.810 -4.380 1.00 94.25 98 GLU A N 1
ATOM 788 C CA . GLU A 1 98 ? -5.832 -17.759 -5.284 1.00 94.25 98 GLU A CA 1
ATOM 789 C C . GLU A 1 98 ? -4.886 -17.049 -6.267 1.00 94.25 98 GLU A C 1
ATOM 791 O O . GLU A 1 98 ? -3.748 -17.481 -6.461 1.00 94.25 98 GLU A O 1
ATOM 796 N N . GLU A 1 99 ? -5.325 -15.930 -6.848 1.00 93.44 99 GLU A N 1
ATOM 797 C CA . GLU A 1 99 ? -4.527 -15.161 -7.802 1.00 93.44 99 GLU A CA 1
ATOM 798 C C . GLU A 1 99 ? -3.304 -14.514 -7.135 1.00 93.44 99 GLU A C 1
ATOM 800 O O . GLU A 1 99 ? -2.175 -14.742 -7.584 1.00 93.44 99 GLU A O 1
ATOM 805 N N . ILE A 1 100 ? -3.503 -13.761 -6.044 1.00 93.56 100 ILE A N 1
ATOM 806 C CA . ILE A 1 100 ? -2.424 -13.030 -5.357 1.00 93.56 100 ILE A CA 1
ATOM 807 C C . ILE A 1 100 ? -1.404 -13.962 -4.695 1.00 93.56 100 ILE A C 1
ATOM 809 O O . ILE A 1 100 ? -0.247 -13.582 -4.534 1.00 93.56 100 ILE A O 1
ATOM 813 N N . GLY A 1 101 ? -1.815 -15.182 -4.334 1.00 92.31 101 GLY A N 1
ATOM 814 C CA . GLY A 1 101 ? -0.929 -16.210 -3.787 1.00 92.31 101 GLY A CA 1
ATOM 815 C C . GLY A 1 101 ? -0.018 -16.859 -4.833 1.00 92.31 101 GLY A C 1
ATOM 816 O O . GLY A 1 101 ? 0.880 -17.625 -4.478 1.00 92.31 101 GLY A O 1
ATOM 817 N N . SER A 1 102 ? -0.229 -16.582 -6.123 1.00 95.56 102 SER A N 1
ATOM 818 C CA . SER A 1 102 ? 0.568 -17.169 -7.197 1.00 95.56 102 SER A CA 1
ATOM 819 C C . SER A 1 102 ? 1.868 -16.398 -7.456 1.00 95.56 102 SER A C 1
ATOM 821 O O . SER A 1 102 ? 1.899 -15.169 -7.534 1.00 95.56 102 SER A O 1
ATOM 823 N N . ILE A 1 103 ? 2.951 -17.135 -7.722 1.00 95.19 103 ILE A N 1
ATOM 824 C CA . ILE A 1 103 ? 4.235 -16.545 -8.141 1.00 95.19 103 ILE A CA 1
ATOM 825 C C . ILE A 1 103 ? 4.110 -15.753 -9.451 1.00 95.19 103 ILE A C 1
ATOM 827 O O . ILE A 1 103 ? 4.814 -14.772 -9.676 1.00 95.19 103 ILE A O 1
ATOM 831 N N . THR A 1 104 ? 3.196 -16.167 -10.332 1.00 96.31 104 THR A N 1
ATOM 832 C CA . THR A 1 104 ? 2.933 -15.474 -11.594 1.00 96.31 104 THR A CA 1
ATOM 833 C C . THR A 1 104 ? 2.358 -14.085 -11.350 1.00 96.31 104 THR A C 1
ATOM 835 O O . THR A 1 104 ? 2.760 -13.146 -12.035 1.00 96.31 104 THR A O 1
ATOM 838 N N . PHE A 1 105 ? 1.443 -13.942 -10.391 1.00 95.69 105 PHE A N 1
ATOM 839 C CA . PHE A 1 105 ? 0.925 -12.637 -10.001 1.00 95.69 105 PHE A CA 1
ATOM 840 C C . PHE A 1 105 ? 2.006 -11.784 -9.335 1.00 95.69 105 PHE A C 1
ATOM 842 O O . PHE A 1 105 ? 2.174 -10.637 -9.739 1.00 95.69 105 PHE A O 1
ATOM 849 N N . GLU A 1 106 ? 2.784 -12.343 -8.395 1.00 95.56 106 GLU A N 1
ATOM 850 C CA . GLU A 1 106 ? 3.902 -11.626 -7.755 1.00 95.56 106 GLU A CA 1
ATOM 851 C C . GLU A 1 106 ? 4.856 -11.039 -8.807 1.00 95.56 106 GLU A C 1
ATOM 853 O O . GLU A 1 106 ? 5.165 -9.850 -8.764 1.00 95.56 106 GLU A O 1
ATOM 858 N N . ASN A 1 107 ? 5.267 -11.839 -9.795 1.00 94.75 107 ASN A N 1
ATOM 859 C CA . ASN A 1 107 ? 6.156 -11.374 -10.861 1.00 94.75 107 ASN A CA 1
ATOM 860 C C . ASN A 1 107 ? 5.509 -10.270 -11.706 1.00 94.75 107 ASN A C 1
ATOM 862 O O . ASN A 1 107 ? 6.111 -9.217 -11.884 1.00 94.75 107 ASN A O 1
ATOM 866 N N . LYS A 1 108 ? 4.258 -10.457 -12.149 1.00 95.56 108 LYS A N 1
ATOM 867 C CA . LYS A 1 108 ? 3.528 -9.432 -12.915 1.00 95.56 108 LYS A CA 1
ATOM 868 C C . LYS A 1 108 ? 3.367 -8.126 -12.140 1.00 95.56 108 LYS A C 1
ATOM 870 O O . LYS A 1 108 ? 3.449 -7.056 -12.734 1.00 95.56 108 LYS A O 1
ATOM 875 N N . LEU A 1 109 ? 3.121 -8.206 -10.834 1.00 95.31 109 LEU A N 1
ATOM 876 C CA . LEU A 1 109 ? 3.009 -7.036 -9.971 1.00 95.31 109 LEU A CA 1
ATOM 877 C C . LEU A 1 109 ? 4.351 -6.308 -9.875 1.00 95.31 109 LEU A C 1
ATOM 879 O O . LEU A 1 109 ? 4.394 -5.094 -10.054 1.00 95.31 109 LEU A O 1
ATOM 883 N N . ARG A 1 110 ? 5.445 -7.040 -9.634 1.00 94.50 110 ARG A N 1
ATOM 884 C CA . ARG A 1 110 ? 6.795 -6.463 -9.576 1.00 94.50 110 ARG A CA 1
ATOM 885 C C . ARG A 1 110 ? 7.188 -5.820 -10.907 1.00 94.50 110 ARG A C 1
ATOM 887 O O . ARG A 1 110 ? 7.660 -4.686 -10.893 1.00 94.50 110 ARG A O 1
ATOM 894 N N . ASP A 1 111 ? 6.922 -6.484 -12.030 1.00 92.75 111 ASP A N 1
ATOM 895 C CA . ASP A 1 111 ? 7.175 -5.951 -13.374 1.00 92.75 111 ASP A CA 1
ATOM 896 C C . ASP A 1 111 ? 6.332 -4.694 -13.642 1.00 92.75 111 ASP A C 1
ATOM 898 O O . ASP A 1 111 ? 6.858 -3.666 -14.054 1.00 92.75 111 ASP A O 1
ATOM 902 N N . GLY A 1 112 ? 5.038 -4.713 -13.304 1.00 92.81 112 GLY A N 1
ATOM 903 C CA . GLY A 1 112 ? 4.164 -3.549 -13.464 1.00 92.81 112 GLY A CA 1
ATOM 904 C C . GLY A 1 112 ? 4.580 -2.351 -12.602 1.00 92.81 112 GLY A C 1
ATOM 905 O O . GLY A 1 112 ? 4.535 -1.208 -13.067 1.00 92.81 112 GLY A O 1
ATOM 906 N N . ILE A 1 113 ? 5.017 -2.595 -11.360 1.00 92.56 113 ILE A N 1
ATOM 907 C CA . ILE A 1 113 ? 5.570 -1.558 -10.476 1.00 92.56 113 ILE A CA 1
ATOM 908 C C . ILE A 1 113 ? 6.853 -0.988 -11.082 1.00 92.56 113 ILE A C 1
ATOM 910 O O . ILE A 1 113 ? 6.999 0.234 -11.147 1.00 92.56 113 ILE A O 1
ATOM 914 N N . LYS A 1 114 ? 7.758 -1.856 -11.548 1.00 89.88 114 LYS A N 1
ATOM 915 C CA . LYS A 1 114 ? 8.993 -1.465 -12.228 1.00 89.88 114 LYS A CA 1
ATOM 916 C C . LYS A 1 114 ? 8.688 -0.568 -13.422 1.00 89.88 114 LYS A C 1
ATOM 918 O O . LYS A 1 114 ? 9.138 0.576 -13.437 1.00 89.88 114 LYS A O 1
ATOM 923 N N . ASP A 1 115 ? 7.877 -1.024 -14.364 1.00 87.44 115 ASP A N 1
ATOM 924 C CA . ASP A 1 115 ? 7.590 -0.287 -15.598 1.00 87.44 115 ASP A CA 1
ATOM 925 C C . ASP A 1 115 ? 6.920 1.070 -15.332 1.00 87.44 115 ASP A C 1
ATOM 927 O O . ASP A 1 115 ? 7.216 2.060 -16.000 1.00 87.44 115 ASP A O 1
ATOM 931 N N . THR A 1 116 ? 6.046 1.140 -14.323 1.00 87.62 116 THR A N 1
ATOM 932 C CA . THR A 1 116 ? 5.268 2.353 -14.025 1.00 87.62 116 THR A CA 1
ATOM 933 C C . THR A 1 116 ? 6.045 3.364 -13.186 1.00 87.62 116 THR A C 1
ATOM 935 O O . THR A 1 116 ? 5.923 4.571 -13.402 1.00 87.62 116 THR A O 1
ATOM 938 N N . TYR A 1 117 ? 6.821 2.894 -12.205 1.00 87.25 117 TYR A N 1
ATOM 939 C CA . TYR A 1 117 ? 7.379 3.753 -11.162 1.00 87.25 117 TYR A CA 1
ATOM 940 C C . TYR A 1 117 ? 8.906 3.861 -11.169 1.00 87.25 117 TYR A C 1
ATOM 942 O O . TYR A 1 117 ? 9.442 4.577 -10.326 1.00 87.25 117 TYR A O 1
ATOM 950 N N . SER A 1 118 ? 9.621 3.241 -12.120 1.00 82.81 118 SER A N 1
ATOM 951 C CA . SER A 1 118 ? 11.099 3.288 -12.174 1.00 82.81 118 SER A CA 1
ATOM 952 C C . SER A 1 118 ? 11.683 4.702 -12.120 1.00 82.81 118 SER A C 1
ATOM 954 O O . SER A 1 118 ? 12.695 4.907 -11.462 1.00 82.81 118 SER A O 1
ATOM 956 N N . ILE A 1 119 ? 11.027 5.685 -12.747 1.00 78.06 119 ILE A N 1
ATOM 957 C CA . ILE A 1 119 ? 11.457 7.097 -12.736 1.00 78.06 119 ILE A CA 1
ATOM 958 C C . ILE A 1 119 ? 11.345 7.721 -11.330 1.00 78.06 119 ILE A C 1
ATOM 960 O O . ILE A 1 119 ? 12.068 8.655 -11.001 1.00 78.06 119 ILE A O 1
ATOM 964 N N . PHE A 1 120 ? 10.445 7.218 -10.481 1.00 77.06 120 PHE A N 1
ATOM 965 C CA . PHE A 1 120 ? 10.240 7.718 -9.116 1.00 77.06 120 PHE A CA 1
ATOM 966 C C . PHE A 1 120 ? 11.044 6.942 -8.059 1.00 77.06 120 PHE A C 1
ATOM 968 O O . PHE A 1 120 ? 11.219 7.449 -6.952 1.00 77.06 120 PHE A O 1
ATOM 975 N N . MET A 1 121 ? 11.537 5.744 -8.399 1.00 79.75 121 MET A N 1
ATOM 976 C CA . MET A 1 121 ? 12.329 4.851 -7.538 1.00 79.75 121 MET A CA 1
ATOM 977 C C . MET A 1 121 ? 13.832 5.200 -7.489 1.00 79.75 121 MET A C 1
ATOM 979 O O . MET A 1 121 ? 14.655 4.332 -7.213 1.00 79.75 121 MET A O 1
ATOM 983 N N . GLU A 1 122 ? 14.225 6.445 -7.779 1.00 73.31 122 GLU A N 1
ATOM 984 C CA . GLU A 1 122 ? 15.585 6.936 -7.489 1.00 73.31 122 GLU A CA 1
ATOM 985 C C . GLU A 1 122 ? 15.827 6.968 -5.954 1.00 73.31 122 GLU A C 1
ATOM 987 O O . GLU A 1 122 ? 15.258 6.186 -5.197 1.00 73.31 122 GLU A O 1
ATOM 992 N N . ASP A 1 123 ? 16.596 7.923 -5.429 1.00 68.25 123 ASP A N 1
ATOM 993 C CA . ASP A 1 123 ? 16.928 8.026 -3.993 1.00 68.25 123 ASP A CA 1
ATOM 994 C C . ASP A 1 123 ? 15.740 8.440 -3.087 1.00 68.25 123 ASP A C 1
ATOM 996 O O . ASP A 1 123 ? 15.925 8.956 -1.984 1.00 68.25 123 ASP A O 1
ATOM 1000 N N . ARG A 1 124 ? 14.499 8.292 -3.564 1.00 78.88 124 ARG A N 1
ATOM 1001 C CA . ARG A 1 124 ? 13.297 8.885 -2.958 1.00 78.88 124 ARG A CA 1
ATOM 1002 C C . ARG A 1 124 ? 12.362 7.868 -2.326 1.00 78.88 124 ARG A C 1
ATOM 1004 O O . ARG A 1 124 ? 11.753 8.182 -1.306 1.00 78.88 124 ARG A O 1
ATOM 1011 N N . VAL A 1 125 ? 12.190 6.700 -2.947 1.00 87.19 125 VAL A N 1
ATOM 1012 C CA . VAL A 1 125 ? 11.205 5.697 -2.520 1.00 87.19 125 VAL A CA 1
ATOM 1013 C C . VAL A 1 125 ? 11.721 4.295 -2.819 1.00 87.19 125 VAL A C 1
ATOM 1015 O O . VAL A 1 125 ? 11.985 3.961 -3.970 1.00 87.19 125 VAL A O 1
ATOM 1018 N N . THR A 1 126 ? 11.766 3.455 -1.788 1.00 90.12 126 THR A N 1
ATOM 1019 C CA . THR A 1 126 ? 11.954 2.008 -1.927 1.00 90.12 126 THR A CA 1
ATOM 1020 C C . THR A 1 126 ? 10.589 1.330 -1.980 1.00 90.12 126 THR A C 1
ATOM 1022 O O . THR A 1 126 ? 9.730 1.611 -1.144 1.00 90.12 126 THR A O 1
ATOM 1025 N N . ILE A 1 127 ? 10.385 0.435 -2.950 1.00 92.44 127 ILE A N 1
ATOM 1026 C CA . ILE A 1 127 ? 9.167 -0.375 -3.061 1.00 92.44 127 ILE A CA 1
ATOM 1027 C C . ILE A 1 127 ? 9.539 -1.849 -2.920 1.00 92.44 127 ILE A C 1
ATOM 1029 O O . ILE A 1 127 ? 10.425 -2.345 -3.618 1.00 92.44 127 ILE 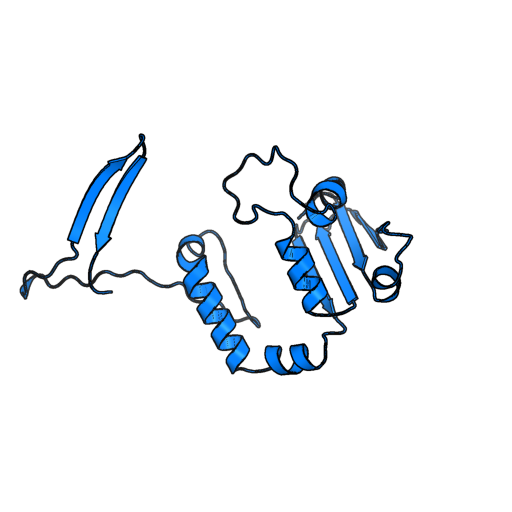A O 1
ATOM 1033 N N . GLU A 1 128 ? 8.834 -2.552 -2.037 1.00 94.56 128 GLU A N 1
ATOM 1034 C CA . GLU A 1 128 ? 9.041 -3.970 -1.753 1.00 94.56 128 GLU A CA 1
ATOM 1035 C C . GLU A 1 128 ? 7.736 -4.750 -1.933 1.00 94.56 128 GLU A C 1
ATOM 1037 O O . GLU A 1 128 ? 6.649 -4.264 -1.612 1.00 94.56 128 GLU A O 1
ATOM 1042 N N . VAL A 1 129 ? 7.849 -5.973 -2.451 1.00 95.06 129 VAL A N 1
ATOM 1043 C CA . VAL A 1 129 ? 6.751 -6.943 -2.554 1.00 95.06 129 VAL A CA 1
ATOM 1044 C C . VAL A 1 129 ? 7.223 -8.226 -1.884 1.00 95.06 129 VAL A C 1
ATOM 1046 O O . VAL A 1 129 ? 8.235 -8.785 -2.301 1.00 95.06 129 VAL A O 1
ATOM 1049 N N . ASN A 1 130 ? 6.510 -8.693 -0.854 1.00 93.75 130 ASN A N 1
ATOM 1050 C CA . ASN A 1 130 ? 6.894 -9.872 -0.062 1.00 93.75 130 ASN A CA 1
ATOM 1051 C C . ASN A 1 130 ? 8.352 -9.797 0.438 1.00 93.75 130 ASN A C 1
ATOM 1053 O O . ASN A 1 130 ? 9.130 -10.727 0.222 1.00 93.75 130 ASN A O 1
ATOM 1057 N N . ASP A 1 131 ? 8.731 -8.655 1.024 1.00 94.25 131 ASP A N 1
ATOM 1058 C CA . ASP A 1 131 ? 10.081 -8.356 1.535 1.00 94.25 131 ASP A CA 1
ATOM 1059 C C . ASP A 1 131 ? 11.200 -8.391 0.472 1.00 94.25 131 ASP A C 1
ATOM 1061 O O . ASP A 1 131 ? 12.390 -8.418 0.794 1.00 94.25 131 ASP A O 1
ATOM 1065 N N . LYS A 1 132 ? 10.842 -8.398 -0.820 1.00 93.69 132 LYS A N 1
ATOM 1066 C CA . LYS A 1 132 ? 11.793 -8.332 -1.934 1.00 93.69 132 LYS A CA 1
ATOM 1067 C C . LYS A 1 132 ? 11.726 -6.956 -2.593 1.00 93.69 132 LYS A C 1
ATOM 1069 O O . LYS A 1 132 ? 10.648 -6.577 -3.065 1.00 93.69 132 LYS A O 1
ATOM 1074 N N . PRO A 1 133 ? 12.854 -6.238 -2.724 1.00 92.62 133 PRO A N 1
ATOM 1075 C CA . PRO A 1 133 ?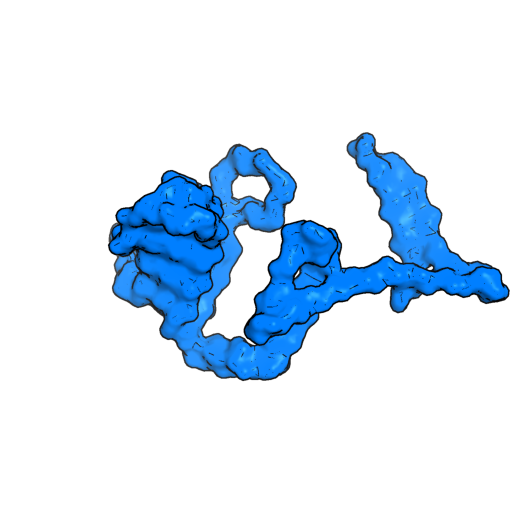 12.872 -4.970 -3.434 1.00 92.62 133 PRO A CA 1
ATOM 1076 C C . PRO A 1 133 ? 12.494 -5.155 -4.909 1.00 92.62 133 PRO A C 1
ATOM 1078 O O . PRO A 1 133 ? 12.822 -6.162 -5.559 1.00 92.62 133 PRO A O 1
ATOM 1081 N N . VAL A 1 134 ? 11.766 -4.178 -5.444 1.00 92.94 134 VAL A N 1
ATOM 1082 C CA . VAL A 1 134 ? 11.521 -4.052 -6.881 1.00 92.94 134 VAL A CA 1
ATOM 1083 C C . VAL A 1 134 ? 12.686 -3.278 -7.485 1.00 92.94 134 VAL A C 1
ATOM 1085 O O . VAL A 1 134 ? 12.942 -2.136 -7.119 1.00 92.94 134 VAL A O 1
ATOM 1088 N N . GLU A 1 135 ? 13.416 -3.913 -8.399 1.00 86.19 135 GLU A N 1
ATOM 1089 C CA . GLU A 1 135 ? 14.537 -3.266 -9.076 1.00 86.19 135 GLU A CA 1
ATOM 1090 C C . GLU A 1 135 ? 14.027 -2.257 -10.102 1.00 86.19 135 GLU A C 1
ATOM 1092 O O . GLU A 1 135 ? 13.194 -2.591 -10.948 1.00 86.19 135 GLU A O 1
ATOM 1097 N N . ARG A 1 136 ? 14.565 -1.037 -10.065 1.00 82.38 136 ARG A N 1
ATOM 1098 C CA . ARG A 1 136 ? 14.290 -0.022 -11.085 1.00 82.38 136 ARG A CA 1
ATOM 1099 C C . ARG A 1 136 ? 14.795 -0.464 -12.458 1.00 82.38 136 ARG A C 1
ATOM 1101 O O . ARG A 1 136 ? 15.745 -1.237 -12.584 1.00 82.38 136 ARG A O 1
ATOM 1108 N N . TYR A 1 137 ? 14.169 0.054 -13.506 1.00 78.06 137 TYR A N 1
ATOM 1109 C CA . TYR A 1 137 ? 14.720 -0.007 -14.850 1.00 78.06 137 TYR A CA 1
ATOM 1110 C C . TYR A 1 137 ? 15.870 1.001 -14.954 1.00 78.06 137 TYR A C 1
ATOM 1112 O O . TYR A 1 137 ? 15.662 2.207 -14.812 1.00 78.06 137 TYR A O 1
ATOM 1120 N N . ASP A 1 138 ? 17.088 0.513 -15.185 1.00 69.00 138 ASP A N 1
ATOM 1121 C CA . ASP A 1 138 ? 18.203 1.372 -15.567 1.00 69.00 138 ASP A CA 1
ATOM 1122 C C . ASP A 1 138 ? 18.081 1.680 -17.058 1.00 69.00 138 ASP A C 1
ATOM 1124 O O . ASP A 1 138 ? 18.393 0.849 -17.912 1.00 69.00 138 ASP A O 1
ATOM 1128 N N . PHE A 1 139 ? 17.587 2.876 -17.382 1.00 66.62 139 PHE A N 1
ATOM 1129 C CA . PHE A 1 139 ? 17.597 3.383 -18.750 1.00 66.62 139 PHE A CA 1
ATOM 1130 C C . PHE A 1 139 ? 19.038 3.727 -19.141 1.00 66.62 139 PHE A C 1
ATOM 1132 O O . PHE A 1 139 ? 19.467 4.877 -19.066 1.00 66.62 139 PHE A O 1
ATOM 1139 N N . ALA A 1 140 ? 19.808 2.715 -19.531 1.00 66.31 140 ALA A N 1
ATOM 1140 C CA . ALA A 1 140 ? 21.099 2.908 -20.164 1.00 66.31 140 ALA A CA 1
ATOM 1141 C C . ALA A 1 140 ? 20.891 2.988 -21.675 1.00 66.31 140 ALA A C 1
ATOM 1143 O O . ALA A 1 140 ? 20.256 2.126 -22.275 1.00 66.31 140 ALA A O 1
ATOM 1144 N N . PHE A 1 141 ? 21.428 4.026 -22.301 1.00 69.81 141 PHE A N 1
ATOM 1145 C CA . PHE A 1 141 ? 21.509 4.067 -23.750 1.00 69.81 141 PHE A CA 1
ATOM 1146 C C . PHE A 1 141 ? 22.769 3.346 -24.221 1.00 69.81 141 PHE A C 1
ATOM 1148 O O . PHE A 1 141 ? 23.849 3.548 -23.663 1.00 69.81 141 PHE A O 1
ATOM 1155 N N . LEU A 1 142 ? 22.650 2.543 -25.279 1.00 71.38 142 LEU A N 1
ATOM 1156 C CA . LEU A 1 142 ? 23.815 1.942 -25.917 1.00 71.38 142 LEU A CA 1
ATOM 1157 C C . LEU A 1 142 ? 24.561 2.992 -26.751 1.00 71.38 142 LEU A C 1
ATOM 1159 O O . LEU A 1 142 ? 23.987 3.635 -27.632 1.00 71.38 142 LEU A O 1
ATOM 1163 N N . PHE A 1 143 ? 25.860 3.124 -26.492 1.00 73.19 143 PHE A N 1
ATOM 1164 C CA . PHE A 1 143 ? 26.790 3.928 -27.281 1.00 73.19 143 PHE A CA 1
ATOM 1165 C C . PHE A 1 143 ? 27.843 3.000 -27.883 1.00 73.19 143 PHE A C 1
ATOM 1167 O O . PHE A 1 143 ? 28.509 2.264 -27.158 1.00 73.19 143 PHE A O 1
ATOM 1174 N N . ASP A 1 144 ? 28.020 3.051 -29.200 1.00 74.50 144 ASP A N 1
ATOM 1175 C CA . ASP A 1 144 ? 29.103 2.350 -29.885 1.00 74.50 144 ASP A CA 1
ATOM 1176 C C . ASP A 1 144 ? 29.880 3.366 -30.726 1.00 74.50 144 ASP A C 1
ATOM 1178 O O . ASP A 1 144 ? 29.490 3.752 -31.831 1.00 74.50 144 ASP A O 1
ATOM 1182 N N . VAL A 1 145 ? 30.985 3.834 -30.142 1.00 69.62 145 VAL A N 1
ATOM 1183 C CA . VAL A 1 145 ? 31.874 4.837 -30.738 1.00 69.62 145 VAL A CA 1
ATOM 1184 C C . VAL A 1 145 ? 32.565 4.282 -31.987 1.00 69.62 145 VAL A C 1
ATOM 1186 O O . VAL A 1 145 ? 32.791 5.028 -32.936 1.00 69.62 145 VAL A O 1
ATOM 1189 N N . GLU A 1 146 ? 32.852 2.976 -32.031 1.00 77.44 146 GLU A N 1
ATOM 1190 C CA . GLU A 1 146 ? 33.499 2.338 -33.184 1.00 77.44 146 GLU A CA 1
ATOM 1191 C C . GLU A 1 146 ? 32.541 2.206 -34.372 1.00 77.44 146 GLU A C 1
ATOM 1193 O O . GLU A 1 146 ? 32.940 2.417 -35.518 1.00 77.44 146 GLU A O 1
ATOM 1198 N N . LYS A 1 147 ? 31.260 1.912 -34.113 1.00 76.44 147 LYS A N 1
ATOM 1199 C CA . LYS A 1 147 ? 30.217 1.834 -35.152 1.00 76.44 147 LYS A CA 1
ATOM 1200 C C . LYS A 1 147 ? 29.529 3.169 -35.451 1.00 76.44 147 LYS A C 1
ATOM 1202 O O . LYS A 1 147 ? 28.578 3.187 -36.231 1.00 76.44 147 LYS A O 1
ATOM 1207 N N . ASN A 1 148 ? 29.996 4.272 -34.859 1.00 74.31 148 ASN A N 1
ATOM 1208 C CA . ASN A 1 148 ? 29.373 5.598 -34.949 1.00 74.31 148 ASN A CA 1
ATOM 1209 C C . ASN A 1 148 ? 27.864 5.563 -34.636 1.00 74.31 148 ASN A C 1
ATOM 1211 O O . ASN A 1 148 ? 27.043 6.196 -35.302 1.00 74.31 148 ASN A O 1
ATOM 1215 N N . PHE A 1 149 ? 27.502 4.758 -33.643 1.00 74.56 149 PHE A N 1
ATOM 1216 C CA . PHE A 1 149 ? 26.134 4.551 -33.214 1.00 74.56 149 PHE A CA 1
ATOM 1217 C C . PHE A 1 149 ? 25.941 5.248 -31.867 1.00 74.56 149 PHE A C 1
ATOM 1219 O O . PHE A 1 149 ? 26.548 4.888 -30.858 1.00 74.56 149 PHE A O 1
ATOM 1226 N N . ALA A 1 150 ? 25.100 6.276 -31.872 1.00 78.56 150 ALA A N 1
ATOM 1227 C CA . ALA A 1 150 ? 24.707 7.020 -30.689 1.00 78.56 150 ALA A CA 1
ATOM 1228 C C . ALA A 1 150 ? 23.186 7.233 -30.712 1.00 78.56 150 ALA A C 1
ATOM 1230 O O . ALA A 1 150 ? 22.603 7.343 -31.798 1.00 78.56 150 ALA A O 1
ATOM 1231 N N . PRO A 1 151 ? 22.535 7.316 -29.542 1.00 81.69 151 PRO A N 1
ATOM 1232 C CA . PRO A 1 151 ? 21.132 7.683 -29.455 1.00 81.69 151 PRO A CA 1
ATOM 1233 C C . PRO A 1 151 ? 20.897 9.037 -30.113 1.00 81.69 151 PRO A C 1
ATOM 1235 O O . PRO A 1 151 ? 21.686 9.974 -29.967 1.00 81.69 151 PRO A O 1
ATOM 1238 N N . PHE A 1 152 ? 19.771 9.155 -30.803 1.00 84.12 152 PHE A N 1
ATOM 1239 C CA . PHE A 1 152 ? 19.262 10.448 -31.207 1.00 84.12 152 PHE A CA 1
ATOM 1240 C C . PHE A 1 152 ? 18.991 11.284 -29.958 1.00 84.12 152 PHE A C 1
ATOM 1242 O O . PHE A 1 152 ? 18.324 10.826 -29.032 1.00 84.12 152 PHE A O 1
ATOM 1249 N N . HIS A 1 153 ? 19.487 12.514 -29.956 1.00 87.06 153 HIS A N 1
ATOM 1250 C CA . HIS A 1 153 ? 19.321 13.446 -28.857 1.00 87.06 153 HIS A CA 1
ATOM 1251 C C . HIS A 1 153 ? 18.872 14.804 -29.407 1.00 87.06 153 HIS A C 1
ATOM 1253 O O . HIS A 1 153 ? 19.505 15.363 -30.306 1.00 87.06 153 HIS A O 1
ATOM 1259 N N . LYS A 1 154 ? 17.758 15.332 -28.89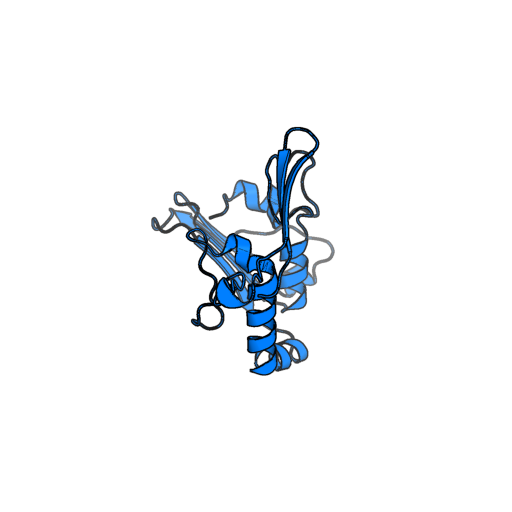0 1.00 90.38 154 LYS A N 1
ATOM 1260 C CA . LYS A 1 154 ? 17.191 16.622 -29.298 1.00 90.38 154 LYS A CA 1
ATOM 1261 C C . LYS A 1 154 ? 16.753 17.427 -28.082 1.00 90.38 154 LYS A C 1
ATOM 1263 O O . LYS A 1 154 ? 15.914 16.963 -27.317 1.00 90.38 154 LYS A O 1
ATOM 1268 N N . LYS A 1 155 ? 17.244 18.664 -27.982 1.00 92.50 155 LYS A N 1
ATOM 1269 C CA . LYS A 1 155 ? 16.800 19.667 -27.003 1.00 92.50 155 LYS A CA 1
ATOM 1270 C C . LYS A 1 155 ? 15.965 20.748 -27.677 1.00 92.50 155 LYS A C 1
ATOM 1272 O O . LYS A 1 155 ? 16.308 21.188 -28.776 1.00 92.50 155 LYS A O 1
ATOM 1277 N N . TYR A 1 156 ? 14.884 21.174 -27.036 1.00 93.56 156 TYR A N 1
ATOM 1278 C CA . TYR A 1 156 ? 14.089 22.334 -27.443 1.00 93.56 156 TYR A CA 1
ATOM 1279 C C . TYR A 1 156 ? 13.284 22.879 -26.259 1.00 93.56 156 TYR A C 1
ATOM 1281 O O . TYR A 1 156 ? 13.115 22.199 -25.255 1.00 93.56 156 TYR A O 1
ATOM 1289 N N . ILE A 1 157 ? 12.790 24.111 -26.377 1.00 95.12 157 ILE A N 1
ATOM 1290 C CA . ILE A 1 157 ? 11.906 24.724 -25.380 1.00 95.12 157 ILE A CA 1
ATOM 1291 C C . ILE A 1 157 ? 10.466 24.620 -25.889 1.00 95.12 157 ILE A C 1
ATOM 1293 O O . ILE A 1 157 ? 10.202 24.935 -27.052 1.00 95.12 157 ILE A O 1
ATOM 1297 N N . PHE A 1 158 ? 9.550 24.183 -25.029 1.00 90.94 158 PHE A N 1
ATOM 1298 C CA . PHE A 1 158 ? 8.112 24.155 -25.288 1.00 90.94 158 PHE A CA 1
ATOM 1299 C C . PHE A 1 158 ? 7.382 24.741 -24.076 1.00 90.94 158 PHE A C 1
ATOM 1301 O O . PHE A 1 158 ? 7.520 24.208 -22.980 1.00 90.94 158 PHE A O 1
ATOM 1308 N N . ASP A 1 159 ? 6.657 25.847 -24.266 1.00 89.50 159 ASP A N 1
ATOM 1309 C CA . ASP A 1 159 ? 5.938 26.576 -23.207 1.00 89.50 159 ASP A CA 1
ATOM 1310 C C . ASP A 1 159 ? 6.781 26.811 -21.933 1.00 89.50 159 ASP A C 1
ATOM 1312 O O . ASP A 1 159 ? 6.399 26.423 -20.832 1.00 89.50 159 ASP A O 1
ATOM 1316 N N . ASP A 1 160 ? 7.966 27.415 -22.098 1.00 88.38 160 ASP A N 1
ATOM 1317 C CA . ASP A 1 160 ? 8.946 27.708 -21.031 1.00 88.38 160 ASP A CA 1
ATOM 1318 C C . ASP A 1 160 ? 9.524 26.478 -20.296 1.00 88.38 160 ASP A C 1
ATOM 1320 O O . ASP A 1 160 ? 10.238 26.615 -19.300 1.00 88.38 160 ASP A O 1
ATOM 1324 N N . ILE A 1 161 ? 9.276 25.269 -20.807 1.00 86.06 161 ILE A N 1
ATOM 1325 C CA . ILE A 1 161 ? 9.859 24.019 -20.309 1.00 86.06 161 ILE A CA 1
ATOM 1326 C C . ILE A 1 161 ? 10.990 23.590 -21.248 1.00 86.06 161 ILE A C 1
ATOM 1328 O O . ILE A 1 161 ? 10.788 23.443 -22.456 1.00 86.06 161 ILE A O 1
ATOM 1332 N N . GLU A 1 162 ? 12.187 23.364 -20.699 1.00 90.88 162 GLU A N 1
ATOM 1333 C CA . GLU A 1 162 ? 13.273 22.701 -21.429 1.00 90.88 162 GLU A CA 1
ATOM 1334 C C . GLU A 1 162 ? 12.924 21.218 -21.599 1.00 90.88 162 GLU A C 1
ATOM 1336 O O . GLU A 1 162 ? 12.773 20.481 -20.623 1.00 90.88 162 GLU A O 1
ATOM 1341 N N . VAL A 1 163 ? 12.763 20.792 -22.851 1.00 89.94 163 VAL A N 1
ATOM 1342 C CA . VAL A 1 163 ? 12.444 19.417 -23.226 1.00 89.94 163 VAL A CA 1
ATOM 1343 C C . VAL A 1 163 ? 13.655 18.784 -23.893 1.00 89.94 163 VAL A C 1
ATOM 1345 O O . VAL A 1 163 ? 14.197 19.297 -24.877 1.00 89.94 163 VAL A O 1
ATOM 1348 N N . GLU A 1 164 ? 14.035 17.618 -23.388 1.00 89.00 164 GLU A N 1
ATOM 1349 C CA . GLU A 1 164 ? 15.127 16.806 -23.904 1.00 89.00 164 GLU A CA 1
ATOM 1350 C C . GLU A 1 164 ? 14.592 15.429 -24.302 1.00 89.00 164 GLU A C 1
ATOM 1352 O O . GLU A 1 164 ? 13.985 14.723 -23.499 1.00 89.00 164 GLU A O 1
ATOM 1357 N N . ILE A 1 165 ? 14.768 15.063 -25.572 1.00 84.81 165 ILE A N 1
ATOM 1358 C CA . ILE A 1 165 ? 14.344 13.776 -26.124 1.00 84.81 165 ILE A CA 1
ATOM 1359 C C . ILE A 1 165 ? 15.585 12.958 -26.437 1.00 84.81 165 ILE A C 1
ATOM 1361 O O . ILE A 1 165 ? 16.414 13.376 -27.247 1.00 84.81 165 ILE A O 1
ATOM 1365 N N . TYR A 1 166 ? 15.639 11.762 -25.862 1.00 82.12 166 TYR A N 1
ATOM 1366 C CA . TYR A 1 166 ? 16.578 10.713 -26.225 1.00 82.12 166 TYR A CA 1
ATOM 1367 C C . TYR A 1 166 ? 15.822 9.566 -26.903 1.00 82.12 166 TYR A C 1
ATOM 1369 O O . TYR A 1 166 ? 14.790 9.123 -26.403 1.00 82.12 166 TYR A O 1
ATOM 1377 N N . ALA A 1 167 ? 16.319 9.083 -28.039 1.00 80.31 167 ALA A N 1
ATOM 1378 C CA . ALA A 1 167 ? 15.768 7.922 -28.731 1.00 80.31 167 ALA A CA 1
ATOM 1379 C C . ALA A 1 167 ? 16.901 7.031 -29.244 1.00 80.31 167 ALA A C 1
ATOM 1381 O O . ALA A 1 167 ? 17.737 7.454 -30.039 1.00 80.31 167 ALA A O 1
ATOM 1382 N N . GLY A 1 168 ? 16.935 5.782 -28.800 1.00 74.88 168 GLY A N 1
ATOM 1383 C CA . GLY A 1 168 ? 17.988 4.837 -29.147 1.00 74.88 168 GLY A CA 1
ATOM 1384 C C . GLY A 1 168 ? 17.644 3.438 -28.665 1.00 74.88 168 GLY A C 1
ATOM 1385 O O . GLY A 1 168 ? 16.580 3.221 -28.090 1.00 74.88 168 GLY A O 1
ATOM 1386 N N . TYR A 1 169 ? 18.545 2.494 -28.914 1.00 65.81 169 TYR A N 1
ATOM 1387 C CA . TYR A 1 169 ? 18.434 1.156 -28.346 1.00 65.81 169 TYR A CA 1
ATOM 1388 C C . TYR A 1 169 ? 18.948 1.186 -26.898 1.00 65.81 169 TYR A C 1
ATOM 1390 O O . TYR A 1 169 ? 20.008 1.763 -26.630 1.00 65.81 169 TYR A O 1
ATOM 1398 N N . THR A 1 170 ? 18.160 0.609 -25.992 1.00 58.75 170 THR A N 1
ATOM 1399 C CA . THR A 1 170 ? 18.481 0.385 -24.573 1.00 58.75 170 THR A CA 1
ATOM 1400 C C . THR A 1 170 ? 18.923 -1.049 -24.358 1.00 58.75 170 THR A C 1
ATOM 1402 O O . THR A 1 170 ? 18.234 -1.925 -24.933 1.00 58.75 170 THR A O 1
#

Organism: NCBI:txid412755

Foldseek 3Di:
DDDPVVCVQQQVDFFHDPPPPDPDPDHTSCPVVVVLVQFAFKKKKWWDQQFKIWIWIGHNVCVPDPPDVDTDIPDIDTHPRDTDIDMDHPHTDPVNCVQCPDPVNLVVVLVVCQVPCLVVPDPHDWDDDPNHTRDHDDPDADDDVPVNDDWDWDWDDDPNDIDIDTGHDD

Sequence (170 aa):
GIKKEEVYEHVFRFGMPAETKGRTIGVYGIGLKRAIFKLGENILIESDDGEEFFSVRIDKNWLADEENWELDFECQEKSKGSPLTRITVTEIFPNIAEEIGSITFENKLRDGIKDTYSIFMEDRVTIEVNDKPVERYDFAFLFDVEKNFAPFHKKYIFDDIEVEIYAGYT